Protein AF-A0A0G4P2W4-F1 (afdb_monomer_lite)

pLDDT: mean 83.11, std 16.85, range [36.56, 98.06]

Secondary structure (DSSP, 8-state):
-PPPPHHHHHHHHHSB--SB-TTS-B-EEEEEEEEPTTSSSEEEEEE-TTT--EEEEEEE--TTS-HHHHHHHHHHHHHHHHHS------SS--S-TTSPPB--SEEEES-HHHHHHHHHHHHHHT--GGGS-EEEPPHHHHHHHHHHHHHHHHHHHHHHHHHHHHT----------

Foldseek 3Di:
DDADDPVLLVQQLPFAEDQADPVRWGLEKEWDWAAAPPDAFIWIKIARLGPLDIDTFDGHHLPPDFLLSNLRVVLSRLSCRQRVQPPDPDPADGDPPPDGRHHGQAYEYQDPRNLQSNLVSCVVVPHDNSHSRYYHDDPSSVVSSVVSVVVRSVVVVVVVVVVVVVVDPPDDDPPDD

Radius of gyration: 18.65 Å; chains: 1; bounding box: 60×38×55 Å

Organism: Penicillium camemberti (strain FM 013) (NCBI:txid1429867)

Sequence (177 aa):
MESVTASQLQSFNALQRPEKDASGKRNHYHFAVKALPGVPGEAVFFANPYNNHHECEGRSRISPLSPDEQAKIIVPLLLEAFVNRFDEPGPIPQMGSNMEPFAPFTWSTTDESLAQAVSHRCQAIGMRRELCDVAVTTAEELRSAEACWTKWSKGLVEAMAMAHEAHNPTRPDPLIG

Structure (mmCIF, N/CA/C/O backbone):
data_AF-A0A0G4P2W4-F1
#
_entry.id   AF-A0A0G4P2W4-F1
#
loop_
_atom_site.group_PDB
_atom_site.id
_atom_site.type_symbol
_atom_site.label_atom_id
_atom_site.label_alt_id
_atom_site.label_comp_id
_atom_site.label_asym_id
_atom_site.label_entity_id
_atom_site.label_seq_id
_atom_site.pdbx_PDB_ins_code
_atom_site.Cartn_x
_atom_site.Cartn_y
_atom_site.Cartn_z
_atom_site.occupancy
_atom_site.B_iso_or_equiv
_atom_site.auth_seq_id
_atom_site.auth_comp_id
_atom_site.auth_asym_id
_atom_site.auth_atom_id
_atom_site.pdbx_PDB_model_num
ATOM 1 N N . MET A 1 1 ? 12.869 -13.630 4.871 1.00 46.56 1 MET A N 1
ATOM 2 C CA . MET A 1 1 ? 11.644 -12.814 4.955 1.00 46.56 1 MET A CA 1
ATOM 3 C C . MET A 1 1 ? 11.620 -12.280 6.367 1.00 46.56 1 MET A C 1
ATOM 5 O O . MET A 1 1 ? 11.448 -13.069 7.290 1.00 46.56 1 MET A O 1
ATOM 9 N N . GLU A 1 2 ? 11.991 -11.017 6.540 1.00 54.81 2 GLU A N 1
ATOM 10 C CA . GLU A 1 2 ? 12.132 -10.433 7.871 1.00 54.81 2 GLU A CA 1
ATOM 11 C C . GLU A 1 2 ? 10.749 -10.313 8.512 1.00 54.81 2 GLU A C 1
ATOM 13 O O . GLU A 1 2 ? 9.797 -9.799 7.927 1.00 54.81 2 GLU A O 1
ATOM 18 N N . SER A 1 3 ? 10.601 -10.907 9.691 1.00 68.75 3 SER A N 1
ATOM 19 C CA . SER A 1 3 ? 9.395 -10.774 10.496 1.00 68.75 3 SER A CA 1
ATOM 20 C C . SER A 1 3 ? 9.311 -9.352 11.040 1.00 68.75 3 SER A C 1
ATOM 22 O O . SER A 1 3 ? 10.314 -8.851 11.545 1.00 68.75 3 SER A O 1
ATOM 24 N N . VAL A 1 4 ? 8.115 -8.752 11.024 1.00 79.25 4 VAL A N 1
ATOM 25 C CA . VAL A 1 4 ? 7.848 -7.468 11.694 1.00 79.25 4 VAL A CA 1
ATOM 26 C C . VAL A 1 4 ? 8.385 -7.515 13.122 1.00 79.25 4 VAL A C 1
ATOM 28 O O . VAL A 1 4 ? 7.950 -8.347 13.923 1.00 79.25 4 VAL A O 1
ATOM 31 N N . THR A 1 5 ? 9.327 -6.631 13.445 1.00 86.00 5 THR A N 1
ATOM 32 C CA . THR A 1 5 ? 9.839 -6.530 14.813 1.00 86.00 5 THR A CA 1
ATOM 33 C C . THR A 1 5 ? 8.860 -5.738 15.679 1.00 86.00 5 THR A C 1
ATOM 35 O O . THR A 1 5 ? 8.175 -4.831 15.202 1.00 86.00 5 THR A O 1
ATOM 38 N N . ALA A 1 6 ? 8.812 -6.042 16.980 1.00 86.56 6 ALA A N 1
ATOM 39 C CA . ALA A 1 6 ? 7.985 -5.282 17.921 1.00 86.56 6 ALA A CA 1
ATOM 40 C C . ALA A 1 6 ? 8.356 -3.786 17.934 1.00 86.56 6 ALA A C 1
ATOM 42 O O . ALA A 1 6 ? 7.473 -2.937 18.015 1.00 86.56 6 ALA A O 1
ATOM 43 N N . SER A 1 7 ? 9.650 -3.476 17.783 1.00 87.25 7 SER A N 1
ATOM 44 C CA . SER A 1 7 ? 10.159 -2.104 17.687 1.00 87.25 7 SER A CA 1
ATOM 45 C C . SER A 1 7 ? 9.614 -1.382 16.452 1.00 87.25 7 SER A C 1
ATOM 47 O O . SER A 1 7 ? 9.061 -0.294 16.570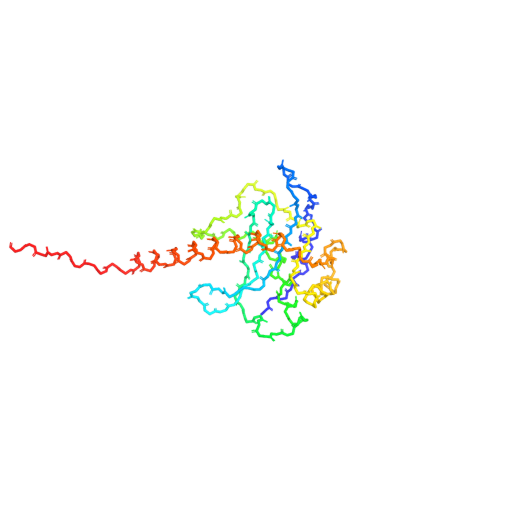 1.00 87.25 7 SER A O 1
ATOM 49 N N . GLN A 1 8 ? 9.679 -2.012 15.274 1.00 88.56 8 GLN A N 1
ATOM 50 C CA . GLN A 1 8 ? 9.188 -1.419 14.027 1.00 88.56 8 GLN A CA 1
ATOM 51 C C . GLN A 1 8 ? 7.682 -1.142 14.085 1.00 88.56 8 GLN A C 1
ATOM 53 O O . GLN A 1 8 ? 7.232 -0.059 13.716 1.00 88.56 8 GLN A O 1
ATOM 58 N N . LEU A 1 9 ? 6.903 -2.092 14.607 1.00 91.75 9 LEU A N 1
ATOM 59 C CA . LEU A 1 9 ? 5.469 -1.904 14.796 1.00 91.75 9 LEU A CA 1
ATOM 60 C C . LEU A 1 9 ? 5.161 -0.778 15.793 1.00 91.75 9 LEU A C 1
ATOM 62 O O . LEU A 1 9 ? 4.249 0.016 15.561 1.00 91.75 9 LEU A O 1
ATOM 66 N N . GLN A 1 10 ? 5.906 -0.699 16.898 1.00 92.38 10 GLN A N 1
ATOM 67 C CA . GLN A 1 10 ? 5.736 0.357 17.892 1.00 92.38 10 GLN A CA 1
ATOM 68 C C . GLN A 1 10 ? 6.037 1.733 17.290 1.00 92.38 10 GLN A C 1
ATOM 70 O O . GLN A 1 10 ? 5.232 2.649 17.461 1.00 92.38 10 GLN A O 1
ATOM 75 N N . SER A 1 11 ? 7.140 1.858 16.549 1.00 90.88 11 SER A N 1
ATOM 76 C CA . SER A 1 11 ? 7.512 3.081 15.834 1.00 90.88 11 SER A CA 1
ATOM 77 C C . SER A 1 11 ? 6.426 3.501 14.852 1.00 90.88 11 SER A C 1
ATOM 79 O O . SER A 1 11 ? 5.977 4.642 14.893 1.00 90.88 11 SER A O 1
ATOM 81 N N . PHE A 1 12 ? 5.933 2.569 14.035 1.00 91.94 12 PHE A N 1
ATOM 82 C CA . PHE A 1 12 ? 4.867 2.843 13.078 1.00 91.94 12 PHE A CA 1
ATOM 83 C C . PHE A 1 12 ? 3.567 3.299 13.750 1.00 91.94 12 PHE A C 1
ATOM 85 O O . PHE A 1 12 ? 2.968 4.296 13.353 1.00 91.94 12 PHE A O 1
ATOM 92 N N . ASN A 1 13 ? 3.136 2.604 14.807 1.00 93.94 13 ASN A N 1
ATOM 93 C CA . ASN A 1 13 ? 1.929 2.962 15.552 1.00 93.94 13 ASN A CA 1
ATOM 94 C C . ASN A 1 13 ? 2.051 4.333 16.251 1.00 93.94 13 ASN A C 1
ATOM 96 O O . ASN A 1 13 ? 1.025 4.975 16.495 1.00 93.94 13 ASN A O 1
ATOM 100 N N . ALA A 1 14 ? 3.275 4.775 16.562 1.00 92.31 14 ALA A N 1
ATOM 101 C CA . ALA A 1 14 ? 3.570 6.075 17.161 1.00 92.31 14 ALA A CA 1
ATOM 102 C C . ALA A 1 14 ? 3.640 7.230 16.144 1.00 92.31 14 ALA A C 1
ATOM 104 O O . ALA A 1 14 ? 3.636 8.391 16.558 1.00 92.31 14 ALA A O 1
ATOM 105 N N . LEU A 1 15 ? 3.680 6.942 14.837 1.00 90.50 15 LEU A N 1
ATOM 106 C CA . LEU A 1 15 ? 3.706 7.975 13.802 1.00 90.50 15 LEU A CA 1
ATOM 107 C C . LEU A 1 15 ? 2.449 8.851 13.849 1.00 90.50 15 LEU A C 1
ATOM 109 O O . LEU A 1 15 ? 1.329 8.381 14.089 1.00 90.50 15 LEU A O 1
ATOM 113 N N . GLN A 1 16 ? 2.629 10.141 13.554 1.00 90.06 16 GLN A N 1
ATOM 114 C CA . GLN A 1 16 ? 1.500 11.037 13.335 1.00 90.06 16 GLN A CA 1
ATOM 115 C C . GLN A 1 16 ? 0.689 10.585 12.118 1.00 90.06 16 GLN A C 1
ATOM 117 O O . GLN A 1 16 ? 1.214 9.996 11.175 1.00 90.06 16 GLN A O 1
ATOM 122 N N . ARG A 1 17 ? -0.613 10.876 12.142 1.00 90.62 17 ARG A N 1
ATOM 123 C CA . ARG A 1 17 ? -1.560 10.505 11.082 1.00 90.62 17 ARG A CA 1
ATOM 124 C C . ARG A 1 17 ? -2.451 11.687 10.726 1.00 90.62 17 ARG A C 1
ATOM 126 O O . ARG A 1 17 ? -3.645 11.663 11.031 1.00 90.62 17 ARG A O 1
ATOM 133 N N . PRO A 1 18 ? -1.890 12.753 10.140 1.00 90.19 18 PRO A N 1
ATOM 134 C CA . PRO A 1 18 ? -2.709 13.869 9.707 1.00 90.19 18 PRO A CA 1
ATOM 135 C C . PRO A 1 18 ? -3.665 13.382 8.611 1.00 90.19 18 PRO A C 1
ATOM 137 O O . PRO A 1 18 ? -3.269 12.616 7.736 1.00 90.19 18 PRO A O 1
ATOM 140 N N . GLU A 1 19 ? -4.929 13.801 8.649 1.00 93.06 19 GLU A N 1
ATOM 141 C CA . GLU A 1 19 ? -5.907 13.440 7.610 1.00 93.06 19 GLU A CA 1
ATOM 142 C C . GLU A 1 19 ? -5.533 14.050 6.248 1.00 93.06 19 GLU A C 1
ATOM 144 O O . GLU A 1 19 ? -5.824 13.489 5.185 1.00 93.06 19 GLU A O 1
ATOM 149 N N . LYS A 1 20 ? -4.862 15.205 6.283 1.00 89.75 20 LYS A N 1
ATOM 150 C CA . LYS A 1 20 ? -4.413 15.958 5.116 1.00 89.75 20 LYS A CA 1
ATOM 151 C C . LYS A 1 20 ? -2.983 16.449 5.298 1.00 89.75 20 LYS A C 1
ATOM 153 O O . LYS A 1 20 ? -2.576 16.739 6.418 1.00 89.75 20 LYS A O 1
ATOM 158 N N . ASP A 1 21 ? -2.247 16.574 4.202 1.00 83.94 21 ASP A N 1
ATOM 159 C CA . ASP A 1 21 ? -0.937 17.222 4.200 1.00 83.94 21 ASP A CA 1
ATOM 160 C C . ASP A 1 21 ? -1.048 18.751 4.362 1.00 83.94 21 ASP A C 1
ATOM 162 O O . ASP A 1 21 ? -2.143 19.323 4.391 1.00 83.94 21 ASP A O 1
ATOM 166 N N . ALA A 1 22 ? 0.098 19.432 4.447 1.00 82.50 22 ALA A N 1
ATOM 167 C CA . ALA A 1 22 ? 0.168 20.889 4.592 1.00 82.50 22 ALA A CA 1
ATOM 168 C C . ALA A 1 22 ? -0.501 21.665 3.437 1.00 82.50 22 ALA A C 1
ATOM 170 O O . ALA A 1 22 ? -0.848 22.833 3.599 1.00 82.50 22 ALA A O 1
ATOM 171 N N . SER A 1 23 ? -0.707 21.023 2.282 1.00 82.31 23 SER A N 1
ATOM 172 C CA . SER A 1 23 ? -1.399 21.589 1.116 1.00 82.31 23 SER A CA 1
ATOM 173 C C . SER A 1 23 ? -2.887 21.211 1.065 1.00 82.31 23 SER A C 1
ATOM 175 O O . SER A 1 23 ? -3.574 21.506 0.085 1.00 82.31 23 SER A O 1
ATOM 177 N N . GLY A 1 24 ? -3.407 20.539 2.097 1.00 87.56 24 GLY A N 1
ATOM 178 C CA . GLY A 1 24 ? -4.798 20.106 2.183 1.00 87.56 24 GLY A CA 1
ATOM 179 C C . GLY A 1 24 ? -5.134 18.865 1.349 1.00 87.56 24 GLY A C 1
ATOM 180 O O . GLY A 1 24 ? -6.319 18.541 1.213 1.00 87.56 24 GLY A O 1
ATOM 181 N N . LYS A 1 25 ? -4.143 18.160 0.783 1.00 88.56 25 LYS A N 1
ATOM 182 C CA . LYS A 1 25 ? -4.368 16.904 0.048 1.00 88.56 25 LYS A CA 1
ATOM 183 C C . LYS A 1 25 ? -4.534 15.754 1.025 1.00 88.56 25 LYS A C 1
ATOM 185 O O . LYS A 1 25 ? -3.920 15.743 2.083 1.00 88.56 25 LYS A O 1
ATOM 190 N N . ARG A 1 26 ? -5.379 14.782 0.685 1.00 93.31 26 ARG A N 1
ATOM 191 C CA . ARG A 1 26 ? -5.693 13.658 1.578 1.00 93.31 26 ARG A CA 1
ATOM 192 C C . ARG A 1 26 ? -4.453 12.795 1.807 1.00 93.31 26 ARG A C 1
ATOM 194 O O . ARG A 1 26 ? -3.741 12.467 0.862 1.00 93.31 26 ARG A O 1
ATOM 201 N N . ASN A 1 27 ? -4.244 12.376 3.049 1.00 92.25 27 ASN A N 1
ATOM 202 C CA . ASN A 1 27 ? -3.232 11.392 3.417 1.00 92.25 27 ASN A CA 1
ATOM 203 C C . ASN A 1 27 ? -3.775 9.970 3.183 1.00 92.25 27 ASN A C 1
ATOM 205 O O . ASN A 1 27 ? -4.101 9.230 4.115 1.00 92.25 27 ASN A O 1
ATOM 209 N N . HIS A 1 28 ? -3.960 9.628 1.912 1.00 94.75 28 HIS A N 1
ATOM 210 C CA . HIS A 1 28 ? -4.484 8.345 1.464 1.00 94.75 28 HIS A CA 1
ATOM 211 C C . HIS A 1 28 ? -3.480 7.685 0.530 1.00 94.75 28 HIS A C 1
ATOM 213 O O . HIS A 1 28 ? -2.987 8.351 -0.378 1.00 94.75 28 HIS A O 1
ATOM 219 N N . TYR A 1 29 ? -3.226 6.392 0.719 1.00 94.75 29 TYR A N 1
ATOM 220 C CA . TYR A 1 29 ? -2.324 5.632 -0.142 1.00 94.75 29 TYR A CA 1
ATOM 221 C C . TYR A 1 29 ? -3.031 4.459 -0.806 1.00 94.75 29 TYR A C 1
ATOM 223 O O . TYR A 1 29 ? -3.641 3.624 -0.149 1.00 94.75 29 TYR A O 1
ATOM 231 N N . HIS A 1 30 ? -2.889 4.364 -2.118 1.00 96.31 30 HIS A N 1
ATOM 232 C CA . HIS A 1 30 ? -3.132 3.139 -2.856 1.00 96.31 30 HIS A CA 1
ATOM 233 C C . HIS A 1 30 ? -1.868 2.273 -2.818 1.00 96.31 30 HIS A C 1
ATOM 235 O O . HIS A 1 30 ? -0.771 2.807 -2.985 1.00 96.31 30 HIS A O 1
ATOM 241 N N . PHE A 1 31 ? -2.006 0.959 -2.642 1.00 95.94 31 PHE A N 1
ATOM 242 C CA . PHE A 1 31 ? -0.904 0.019 -2.818 1.00 95.94 31 PHE A CA 1
ATOM 243 C C . PHE A 1 31 ? -1.225 -1.081 -3.830 1.00 95.94 31 PHE A C 1
ATOM 245 O O . PHE A 1 31 ? -2.349 -1.592 -3.899 1.00 95.94 31 PHE A O 1
ATOM 252 N N . ALA A 1 32 ? -0.202 -1.478 -4.584 1.00 95.50 32 ALA A N 1
ATOM 253 C CA . ALA A 1 32 ? -0.279 -2.550 -5.565 1.00 95.50 32 ALA A CA 1
ATOM 254 C C . ALA A 1 32 ? 1.034 -3.331 -5.656 1.00 95.50 32 ALA A C 1
ATOM 256 O O . ALA A 1 32 ? 2.120 -2.772 -5.528 1.00 95.50 32 ALA A O 1
ATOM 257 N N . VAL A 1 33 ? 0.926 -4.626 -5.949 1.00 94.50 33 VAL A N 1
ATOM 258 C CA . VAL A 1 33 ? 2.070 -5.459 -6.332 1.00 94.50 33 VAL A CA 1
ATOM 259 C C . VAL A 1 33 ? 2.412 -5.168 -7.792 1.00 94.50 33 VAL A C 1
ATOM 261 O O . VAL A 1 33 ? 1.545 -5.233 -8.666 1.00 94.50 33 VAL A O 1
ATOM 264 N N . LYS A 1 34 ? 3.670 -4.824 -8.065 1.00 93.38 34 LYS A N 1
ATOM 265 C CA . LYS A 1 34 ? 4.153 -4.457 -9.398 1.00 93.38 34 LYS A CA 1
ATOM 266 C C . LYS A 1 34 ? 5.434 -5.209 -9.735 1.00 93.38 34 LYS A C 1
ATOM 268 O O . LYS A 1 34 ? 6.332 -5.331 -8.906 1.00 93.38 34 LYS A O 1
ATOM 273 N N . ALA A 1 35 ? 5.536 -5.680 -10.974 1.00 91.88 35 ALA A N 1
ATOM 274 C CA . ALA A 1 35 ? 6.784 -6.225 -11.496 1.00 91.88 35 ALA A CA 1
ATOM 275 C C . ALA A 1 35 ? 7.835 -5.114 -11.607 1.00 91.88 35 ALA A C 1
ATOM 277 O O . ALA A 1 35 ? 7.541 -4.029 -12.116 1.00 91.88 35 ALA A O 1
ATOM 278 N N . LEU A 1 36 ? 9.058 -5.389 -11.158 1.00 86.62 36 LEU A N 1
ATOM 279 C CA . LEU A 1 36 ? 10.139 -4.417 -11.238 1.00 86.62 36 LEU A CA 1
ATOM 280 C C . LEU A 1 36 ? 10.663 -4.303 -12.684 1.00 86.62 36 LEU A C 1
ATOM 282 O O . LEU A 1 36 ? 10.988 -5.318 -13.306 1.00 86.62 36 LEU A O 1
ATOM 286 N N . PRO A 1 37 ? 10.777 -3.087 -13.245 1.00 84.94 37 PRO A N 1
ATOM 287 C CA . PRO A 1 37 ? 11.343 -2.896 -14.575 1.00 84.94 37 PRO A CA 1
ATOM 288 C C . PRO A 1 37 ? 12.800 -3.362 -14.651 1.00 84.94 37 PRO A C 1
ATOM 290 O O . PRO A 1 37 ? 13.621 -3.012 -13.809 1.00 84.94 37 PRO A O 1
ATOM 293 N N . GLY A 1 38 ? 13.138 -4.140 -15.682 1.00 79.88 38 GLY A N 1
ATOM 294 C CA . GLY A 1 38 ? 14.525 -4.510 -15.987 1.00 79.88 38 GLY A CA 1
ATOM 295 C C . GLY A 1 38 ? 15.181 -5.511 -15.027 1.00 79.88 38 GLY A C 1
ATOM 296 O O . GLY A 1 38 ? 16.317 -5.909 -15.276 1.00 79.88 38 GLY A O 1
ATOM 297 N N . VAL A 1 39 ? 14.495 -5.961 -13.969 1.00 80.88 39 VAL A N 1
ATOM 298 C CA . VAL A 1 39 ? 15.024 -6.954 -13.023 1.00 80.88 39 VAL A CA 1
ATOM 299 C C . VAL A 1 39 ? 13.976 -8.001 -12.637 1.00 80.88 39 VAL A C 1
ATOM 301 O O . VAL A 1 39 ? 12.791 -7.692 -12.559 1.00 80.88 39 VAL A O 1
ATOM 304 N N . PRO A 1 40 ? 14.382 -9.247 -12.335 1.00 83.88 40 PRO A N 1
ATOM 305 C CA . PRO A 1 40 ? 13.462 -10.233 -11.786 1.00 83.88 40 PRO A CA 1
ATOM 306 C C . PRO A 1 40 ? 12.947 -9.829 -10.400 1.00 83.88 40 PRO A C 1
ATOM 308 O O . PRO A 1 40 ? 13.735 -9.411 -9.538 1.00 83.88 40 PRO A O 1
ATOM 311 N N . GLY A 1 41 ? 11.651 -10.050 -10.184 1.00 87.81 41 GLY A N 1
ATOM 312 C CA . GLY A 1 41 ? 10.960 -9.847 -8.914 1.00 87.81 41 GLY A CA 1
ATOM 313 C C . GLY A 1 41 ? 9.830 -8.825 -8.999 1.00 87.81 41 GLY A C 1
ATOM 314 O O . GLY A 1 41 ? 9.656 -8.122 -9.995 1.00 87.81 41 GLY A O 1
ATOM 315 N N . GLU A 1 42 ? 9.061 -8.762 -7.924 1.00 91.44 42 GLU A N 1
ATOM 316 C CA . GLU A 1 42 ? 7.980 -7.811 -7.711 1.00 91.44 42 GLU A CA 1
ATOM 317 C C . GLU A 1 42 ? 8.250 -6.995 -6.448 1.00 91.44 42 GLU A C 1
ATOM 319 O O . GLU A 1 42 ? 8.948 -7.443 -5.531 1.00 91.44 42 GLU A O 1
ATOM 324 N N . ALA A 1 43 ? 7.668 -5.806 -6.419 1.00 90.31 43 ALA A N 1
ATOM 325 C CA . ALA A 1 43 ? 7.692 -4.880 -5.303 1.00 90.31 43 ALA A CA 1
ATOM 326 C C . ALA A 1 43 ? 6.269 -4.430 -4.968 1.00 90.31 43 ALA A C 1
ATOM 328 O O . ALA A 1 43 ? 5.347 -4.565 -5.779 1.00 90.31 43 ALA A O 1
ATOM 329 N N . VAL A 1 44 ? 6.094 -3.881 -3.772 1.00 92.38 44 VAL A N 1
ATOM 330 C CA . VAL A 1 44 ? 4.861 -3.202 -3.384 1.00 92.38 44 VAL A CA 1
ATOM 331 C C . VAL A 1 44 ? 5.042 -1.719 -3.658 1.00 92.38 44 VAL A C 1
ATOM 333 O O . VAL A 1 44 ? 5.877 -1.065 -3.043 1.00 92.38 44 VAL A O 1
ATOM 336 N N . PHE A 1 45 ? 4.264 -1.199 -4.597 1.00 92.31 45 PHE A N 1
ATOM 337 C CA . PHE A 1 45 ? 4.229 0.217 -4.917 1.00 92.31 45 PHE A CA 1
ATOM 338 C C . PHE A 1 45 ? 3.114 0.888 -4.124 1.00 92.31 45 PHE A C 1
ATOM 340 O O . PHE A 1 45 ? 1.950 0.509 -4.257 1.00 92.31 45 PHE A O 1
ATOM 347 N N . PHE A 1 46 ? 3.467 1.886 -3.326 1.00 92.25 46 PHE A N 1
ATOM 348 C CA . PHE A 1 46 ? 2.560 2.747 -2.582 1.00 92.25 46 PHE A CA 1
ATOM 349 C C . PHE A 1 46 ? 2.493 4.095 -3.287 1.00 92.25 46 PHE A C 1
ATOM 351 O O . PHE A 1 46 ? 3.523 4.685 -3.574 1.00 92.25 46 PHE A O 1
ATOM 358 N N . ALA A 1 47 ? 1.304 4.628 -3.535 1.00 92.12 47 ALA A N 1
ATOM 359 C CA . ALA A 1 47 ? 1.147 5.949 -4.126 1.00 92.12 47 ALA A CA 1
ATOM 360 C C . ALA A 1 47 ? -0.006 6.697 -3.480 1.00 92.12 47 ALA A C 1
ATOM 362 O O . ALA A 1 47 ? -1.085 6.144 -3.288 1.00 92.12 47 ALA A O 1
ATOM 363 N N . ASN A 1 48 ? 0.202 7.975 -3.200 1.00 91.81 48 ASN A N 1
ATOM 364 C CA . ASN A 1 48 ? -0.844 8.902 -2.832 1.00 91.81 48 ASN A CA 1
ATOM 365 C C . ASN A 1 48 ? -1.436 9.526 -4.110 1.00 91.81 48 ASN A C 1
ATOM 367 O O . ASN A 1 48 ? -0.781 10.352 -4.762 1.00 91.81 48 ASN A O 1
ATOM 371 N N . PRO A 1 49 ? -2.689 9.184 -4.466 1.00 93.44 49 PRO A N 1
ATOM 372 C CA . PRO A 1 49 ? -3.322 9.653 -5.699 1.00 93.44 49 PRO A CA 1
ATOM 373 C C . PRO A 1 49 ? -3.526 11.174 -5.769 1.00 93.44 49 PRO A C 1
ATOM 375 O O . PRO A 1 49 ? -3.823 11.703 -6.838 1.00 93.44 49 PRO A O 1
ATOM 378 N N . TYR A 1 50 ? -3.409 11.880 -4.641 1.00 89.69 50 TYR A N 1
ATOM 379 C CA . TYR A 1 50 ? -3.787 13.285 -4.495 1.00 89.69 50 TYR A CA 1
ATOM 380 C C . TYR A 1 50 ? -2.601 14.256 -4.533 1.00 89.69 50 TYR A C 1
ATOM 382 O O . TYR A 1 50 ? -2.812 15.454 -4.751 1.00 89.69 50 TYR A O 1
ATOM 390 N N . ASN A 1 51 ? -1.375 13.770 -4.314 1.00 83.94 51 ASN A N 1
ATOM 391 C CA . ASN A 1 51 ? -0.166 14.602 -4.300 1.00 83.94 51 ASN A CA 1
ATOM 392 C C . ASN A 1 51 ? 1.048 13.983 -5.025 1.00 83.94 51 ASN A C 1
ATOM 394 O O . ASN A 1 51 ? 2.117 14.589 -5.021 1.00 83.94 51 ASN A O 1
ATOM 398 N N . ASN A 1 52 ? 0.881 12.839 -5.703 1.00 80.62 52 ASN A N 1
ATOM 399 C CA . ASN A 1 52 ? 1.925 12.111 -6.448 1.00 80.62 52 ASN A CA 1
ATOM 400 C C . ASN A 1 52 ? 3.078 11.561 -5.595 1.00 80.62 52 ASN A C 1
ATOM 402 O O . ASN A 1 52 ? 4.073 11.081 -6.151 1.00 80.62 52 ASN A O 1
ATOM 406 N N . HIS A 1 53 ? 2.963 11.630 -4.271 1.00 85.50 53 HIS A N 1
ATOM 407 C CA . HIS A 1 53 ? 3.902 10.972 -3.381 1.00 85.50 53 HIS A CA 1
ATOM 408 C C . HIS A 1 53 ? 3.824 9.459 -3.579 1.00 85.50 53 HIS A C 1
ATOM 410 O O . HIS A 1 53 ? 2.725 8.924 -3.702 1.00 85.50 53 HIS A O 1
ATOM 416 N N . HIS A 1 54 ? 4.957 8.771 -3.628 1.00 87.31 54 HIS A N 1
ATOM 417 C CA . HIS A 1 54 ? 4.988 7.330 -3.831 1.00 87.31 54 HIS A CA 1
ATOM 418 C C . HIS A 1 54 ? 6.238 6.711 -3.228 1.00 87.31 54 HIS A C 1
ATOM 420 O O . HIS A 1 54 ? 7.246 7.388 -3.085 1.00 87.31 54 HIS A O 1
ATOM 426 N N . GLU A 1 55 ? 6.142 5.424 -2.925 1.00 85.25 55 GLU A N 1
ATOM 427 C CA . GLU A 1 55 ? 7.220 4.583 -2.419 1.00 85.25 55 GLU A CA 1
ATOM 428 C C . GLU A 1 55 ? 7.150 3.207 -3.081 1.00 85.25 55 GLU A C 1
ATOM 430 O O . GLU A 1 55 ? 6.084 2.768 -3.520 1.00 85.25 55 GLU A O 1
ATOM 435 N N . CYS A 1 56 ? 8.282 2.518 -3.176 1.00 86.50 56 CYS A N 1
ATOM 436 C CA . CYS A 1 56 ? 8.357 1.195 -3.783 1.00 86.50 56 CYS A CA 1
ATOM 437 C C . CYS A 1 56 ? 9.241 0.289 -2.936 1.00 86.50 56 CYS A C 1
ATOM 439 O O . CYS A 1 56 ? 10.438 0.531 -2.842 1.00 86.50 56 CYS A O 1
ATOM 441 N N . GLU A 1 57 ? 8.664 -0.779 -2.387 1.00 84.94 57 GLU A N 1
ATOM 442 C CA . GLU A 1 57 ? 9.353 -1.622 -1.415 1.00 84.94 57 GLU A CA 1
ATOM 443 C C . GLU A 1 57 ? 9.478 -3.081 -1.820 1.00 84.94 57 GLU A C 1
ATOM 445 O O . GLU A 1 57 ? 8.548 -3.713 -2.335 1.00 84.94 57 GLU A O 1
ATOM 450 N N . GLY A 1 58 ? 10.633 -3.634 -1.465 1.00 83.38 58 GLY A N 1
ATOM 451 C CA . GLY A 1 58 ? 10.942 -5.043 -1.599 1.00 83.38 58 GLY A CA 1
ATOM 452 C C . GLY A 1 58 ? 11.332 -5.481 -3.008 1.00 83.38 58 GLY A C 1
ATOM 453 O O . GLY A 1 58 ? 11.254 -4.767 -4.005 1.00 83.38 58 GLY A O 1
ATOM 454 N N . ARG A 1 59 ? 11.789 -6.729 -3.067 1.00 85.44 59 ARG A N 1
ATOM 455 C CA . ARG A 1 59 ? 12.097 -7.451 -4.299 1.00 85.44 59 ARG A CA 1
ATOM 456 C C . ARG A 1 59 ? 11.880 -8.925 -4.033 1.00 85.44 59 ARG A C 1
ATOM 458 O O . ARG A 1 59 ? 12.752 -9.625 -3.523 1.00 85.44 59 ARG A O 1
ATOM 465 N N . SER A 1 60 ? 10.666 -9.386 -4.272 1.00 82.81 60 SER A N 1
ATOM 466 C CA . SER A 1 60 ? 10.228 -10.728 -3.896 1.00 82.81 60 SER A CA 1
ATOM 467 C C . SER A 1 60 ? 9.294 -11.306 -4.941 1.00 82.81 60 SER A C 1
ATOM 469 O O . SER A 1 60 ? 8.812 -10.607 -5.823 1.00 82.81 60 SER A O 1
ATOM 471 N N . ARG A 1 61 ? 9.052 -12.611 -4.860 1.00 87.75 61 ARG A N 1
ATOM 472 C CA . ARG A 1 61 ? 7.993 -13.249 -5.635 1.00 87.75 61 ARG A CA 1
ATOM 473 C C . ARG A 1 61 ? 6.716 -13.188 -4.808 1.00 87.75 61 ARG A C 1
ATOM 475 O O . ARG A 1 61 ? 6.601 -13.924 -3.832 1.00 87.75 61 ARG A O 1
ATOM 482 N N . ILE A 1 62 ? 5.814 -12.287 -5.171 1.00 89.38 62 ILE A N 1
ATOM 483 C CA . ILE A 1 62 ? 4.561 -12.034 -4.455 1.00 89.38 62 ILE A CA 1
ATOM 484 C C . ILE A 1 62 ? 3.404 -12.692 -5.215 1.00 89.38 62 ILE A C 1
ATOM 486 O O . ILE A 1 62 ? 2.547 -13.329 -4.614 1.00 89.38 62 ILE A O 1
ATOM 490 N N . SER A 1 63 ? 3.432 -12.665 -6.542 1.00 86.56 63 SER A N 1
ATOM 491 C CA . SER A 1 63 ? 2.537 -13.432 -7.401 1.00 86.56 63 SER A CA 1
ATOM 492 C C . SER A 1 63 ? 3.179 -14.779 -7.778 1.00 86.56 63 SER A C 1
ATOM 494 O O . SER A 1 63 ? 4.384 -14.859 -8.055 1.00 86.56 63 SER A O 1
ATOM 496 N N . PRO A 1 64 ? 2.411 -15.884 -7.833 1.00 89.88 64 PRO A N 1
ATOM 497 C CA . PRO A 1 64 ? 0.952 -15.987 -7.735 1.00 89.88 64 PRO A CA 1
ATOM 498 C C . PRO A 1 64 ? 0.472 -16.418 -6.333 1.00 89.88 64 PRO A C 1
ATOM 500 O O . PRO A 1 64 ? -0.392 -17.287 -6.229 1.00 89.88 64 PRO A O 1
ATOM 503 N N . LEU A 1 65 ? 1.076 -15.907 -5.253 1.00 94.19 65 LEU A N 1
ATOM 504 C CA . LEU A 1 65 ? 0.714 -16.337 -3.900 1.00 94.19 65 LEU A CA 1
ATOM 505 C C . LEU A 1 65 ? -0.750 -16.006 -3.582 1.00 94.19 65 LEU A C 1
ATOM 507 O O . LEU A 1 65 ? -1.330 -15.076 -4.149 1.00 94.19 65 LEU A O 1
ATOM 511 N N . SER A 1 66 ? -1.330 -16.748 -2.641 1.00 96.56 66 SER A N 1
ATOM 512 C CA . SER A 1 66 ? -2.670 -16.446 -2.128 1.00 96.56 66 SER A CA 1
ATOM 513 C C . SER A 1 66 ? -2.712 -15.072 -1.435 1.00 96.56 66 SER A C 1
ATOM 515 O O . SER A 1 66 ? -1.685 -14.631 -0.912 1.00 96.56 66 SER A O 1
ATOM 517 N N . PRO A 1 67 ? -3.873 -14.392 -1.361 1.00 96.88 67 PRO A N 1
ATOM 518 C CA . PRO A 1 67 ? -3.994 -13.100 -0.676 1.00 96.88 67 PRO A CA 1
ATOM 519 C C . PRO A 1 67 ? -3.419 -13.088 0.750 1.00 96.88 67 PRO A C 1
ATOM 521 O O . PRO A 1 67 ? -2.716 -12.151 1.124 1.00 96.88 67 PRO A O 1
ATOM 524 N N . ASP A 1 68 ? -3.623 -14.157 1.525 1.00 96.75 68 ASP A N 1
ATOM 525 C CA . ASP A 1 68 ? -3.073 -14.291 2.882 1.00 96.75 68 ASP A CA 1
ATOM 526 C C . ASP A 1 68 ? -1.541 -14.374 2.913 1.00 96.75 68 ASP A C 1
ATOM 528 O O . ASP A 1 68 ? -0.888 -13.863 3.827 1.00 96.75 68 ASP A O 1
ATOM 532 N N . GLU A 1 69 ? -0.941 -15.040 1.929 1.00 96.12 69 GLU A N 1
ATOM 533 C CA . GLU A 1 69 ? 0.512 -15.118 1.782 1.00 96.12 69 GLU A CA 1
ATOM 534 C C . GLU A 1 69 ? 1.096 -13.799 1.284 1.00 96.12 69 GLU A C 1
ATOM 536 O O . GLU A 1 69 ? 2.125 -13.362 1.801 1.00 96.12 69 GLU A O 1
ATOM 541 N N . GLN A 1 70 ? 0.414 -13.124 0.355 1.00 96.12 70 GLN A N 1
ATOM 542 C CA . GLN A 1 70 ? 0.783 -11.777 -0.068 1.00 96.12 70 GLN A CA 1
ATOM 543 C C . GLN A 1 70 ? 0.739 -10.810 1.117 1.00 96.12 70 GLN A C 1
ATOM 545 O O . GLN A 1 70 ? 1.702 -10.085 1.345 1.00 96.12 70 GLN A O 1
ATOM 550 N N . ALA A 1 71 ? -0.310 -10.849 1.944 1.00 96.19 71 ALA A N 1
ATOM 551 C CA . ALA A 1 71 ? -0.439 -9.995 3.122 1.00 96.19 71 ALA A CA 1
ATOM 552 C C . ALA A 1 71 ? 0.710 -10.184 4.131 1.00 96.19 71 ALA A C 1
ATOM 554 O O . ALA A 1 71 ? 1.173 -9.214 4.736 1.00 96.19 71 ALA A O 1
ATOM 555 N N . LYS A 1 72 ? 1.228 -11.413 4.292 1.00 95.06 72 LYS A N 1
ATOM 556 C CA . LYS A 1 72 ? 2.405 -11.684 5.143 1.00 95.06 72 LYS A CA 1
ATOM 557 C C . LYS A 1 72 ? 3.679 -11.000 4.644 1.00 95.06 72 LYS A C 1
ATOM 559 O O . LYS A 1 72 ? 4.559 -10.770 5.468 1.00 95.06 72 LYS A O 1
ATOM 564 N N . ILE A 1 73 ? 3.765 -10.691 3.350 1.00 93.75 73 ILE A N 1
ATOM 565 C CA . ILE A 1 73 ? 4.890 -9.989 2.717 1.00 93.75 73 ILE A CA 1
ATOM 566 C C . ILE A 1 73 ? 4.628 -8.479 2.664 1.00 93.75 73 ILE A C 1
ATOM 568 O O . ILE A 1 73 ? 5.492 -7.695 3.040 1.00 93.75 73 ILE A O 1
ATOM 572 N N . ILE A 1 74 ? 3.427 -8.073 2.247 1.00 94.19 74 ILE A N 1
ATOM 573 C CA . ILE A 1 74 ? 3.044 -6.670 2.055 1.00 94.19 74 ILE A CA 1
ATOM 574 C C . ILE A 1 74 ? 3.088 -5.894 3.369 1.00 94.19 74 ILE A C 1
ATOM 576 O O . ILE A 1 74 ? 3.597 -4.781 3.390 1.00 94.19 74 ILE A O 1
ATOM 580 N N . VAL A 1 75 ? 2.578 -6.457 4.470 1.00 94.81 75 VAL A N 1
ATOM 581 C CA . VAL A 1 75 ? 2.496 -5.723 5.744 1.00 94.81 75 VAL A CA 1
ATOM 582 C C . VAL A 1 75 ? 3.878 -5.344 6.304 1.00 94.81 75 VAL A C 1
ATOM 584 O O . VAL A 1 75 ? 4.041 -4.188 6.683 1.00 94.81 75 VAL A O 1
ATOM 587 N N . PRO A 1 76 ? 4.888 -6.235 6.348 1.00 91.56 76 PRO A N 1
ATOM 588 C CA . PRO A 1 76 ? 6.254 -5.829 6.685 1.00 91.56 76 PRO A CA 1
ATOM 589 C C . PRO A 1 76 ? 6.809 -4.710 5.793 1.00 91.56 76 PRO A C 1
ATOM 591 O O . PRO A 1 76 ? 7.314 -3.728 6.326 1.00 91.56 76 PRO A O 1
ATOM 594 N N . LEU A 1 77 ? 6.657 -4.825 4.468 1.00 90.38 77 LEU A N 1
ATOM 595 C CA . LEU A 1 77 ? 7.145 -3.822 3.508 1.00 90.38 77 LEU A CA 1
ATOM 596 C C . LEU A 1 77 ? 6.440 -2.471 3.683 1.00 90.38 77 LEU A C 1
ATOM 598 O O . LEU A 1 77 ? 7.051 -1.416 3.588 1.00 90.38 77 LEU A O 1
ATOM 602 N N . LEU A 1 78 ? 5.150 -2.501 4.009 1.00 90.69 78 LEU A N 1
ATOM 603 C CA . LEU A 1 78 ? 4.378 -1.318 4.361 1.00 90.69 78 LEU A CA 1
ATOM 604 C C . LEU A 1 78 ? 4.942 -0.641 5.612 1.00 90.69 78 LEU A C 1
ATOM 606 O O . LEU A 1 78 ? 5.118 0.571 5.626 1.00 90.69 78 LEU A O 1
ATOM 610 N N . LEU A 1 79 ? 5.236 -1.396 6.670 1.00 89.81 79 LEU A N 1
ATOM 611 C CA . LEU A 1 79 ? 5.832 -0.815 7.875 1.00 89.81 79 LEU A CA 1
ATOM 612 C C . LEU A 1 79 ? 7.211 -0.222 7.581 1.00 89.81 79 LEU A C 1
ATOM 614 O O . LEU A 1 79 ? 7.554 0.832 8.107 1.00 89.81 79 LEU A O 1
ATOM 618 N N . GLU A 1 80 ? 7.993 -0.896 6.746 1.00 85.38 80 GLU A N 1
ATOM 619 C CA . GLU A 1 80 ? 9.317 -0.455 6.322 1.00 85.38 80 GLU A CA 1
ATOM 620 C C . GLU A 1 80 ? 9.268 0.881 5.571 1.00 85.38 80 GLU A C 1
ATOM 622 O O . GLU A 1 80 ? 9.930 1.820 6.016 1.00 85.38 80 GLU A O 1
ATOM 627 N N . ALA A 1 81 ? 8.392 1.016 4.566 1.00 83.94 81 ALA A N 1
ATOM 628 C CA . ALA A 1 81 ? 8.225 2.242 3.773 1.00 83.94 81 ALA A CA 1
ATOM 629 C C . ALA A 1 81 ? 8.043 3.508 4.633 1.00 83.94 81 ALA A C 1
ATOM 631 O O . ALA A 1 81 ? 8.563 4.578 4.324 1.00 83.94 81 ALA A O 1
ATOM 632 N N . PHE A 1 82 ? 7.282 3.400 5.727 1.00 84.31 82 PHE A N 1
ATOM 633 C CA . PHE A 1 82 ? 6.896 4.558 6.539 1.00 84.31 82 PHE A CA 1
ATOM 634 C C . PHE A 1 82 ? 7.745 4.751 7.801 1.00 84.31 82 PHE A C 1
ATOM 636 O O . PHE A 1 82 ? 7.799 5.866 8.321 1.00 84.31 82 PHE A O 1
ATOM 643 N N . VAL A 1 83 ? 8.401 3.700 8.307 1.00 83.75 83 VAL A N 1
ATOM 644 C CA . VAL A 1 83 ? 9.277 3.795 9.489 1.00 83.75 83 VAL A CA 1
ATOM 645 C C . VAL A 1 83 ? 10.715 4.091 9.099 1.00 83.75 83 VAL A C 1
ATOM 647 O O . VAL A 1 83 ? 11.339 4.949 9.719 1.00 83.75 83 VAL A O 1
ATOM 650 N N . ASN A 1 84 ? 11.249 3.371 8.113 1.00 71.81 84 ASN A N 1
ATOM 651 C CA . ASN A 1 84 ? 12.693 3.290 7.930 1.00 71.81 84 ASN A CA 1
ATOM 652 C C . ASN A 1 84 ? 13.275 4.371 7.034 1.00 71.81 84 ASN A C 1
ATOM 654 O O . ASN A 1 84 ? 14.487 4.500 7.091 1.00 71.81 84 ASN A O 1
ATOM 658 N N . ARG A 1 85 ? 12.457 5.121 6.271 1.00 61.81 85 ARG A N 1
ATOM 659 C CA . ARG A 1 85 ? 12.883 6.193 5.346 1.00 61.81 85 ARG A CA 1
ATOM 660 C C . ARG A 1 85 ? 14.248 5.914 4.732 1.00 61.81 85 ARG A C 1
ATOM 662 O O . ARG A 1 85 ? 15.257 6.293 5.313 1.00 61.81 85 ARG A O 1
ATOM 669 N N . PHE A 1 86 ? 14.292 5.263 3.578 1.00 50.00 86 PHE A N 1
ATOM 670 C CA . PHE A 1 86 ? 15.570 4.913 2.967 1.00 50.00 86 PHE A CA 1
ATOM 671 C C . PHE A 1 86 ? 16.443 6.155 2.709 1.00 50.00 86 PHE A C 1
ATOM 673 O O . PHE A 1 86 ? 16.332 6.814 1.679 1.00 50.00 86 PHE A O 1
ATOM 680 N N . ASP A 1 87 ? 17.374 6.413 3.631 1.00 40.56 87 ASP A N 1
ATOM 681 C CA . ASP A 1 87 ? 18.559 7.260 3.476 1.00 40.56 87 ASP A CA 1
ATOM 682 C C . ASP A 1 87 ? 19.593 6.556 2.567 1.00 40.56 87 ASP A C 1
ATOM 684 O O . ASP A 1 87 ? 20.803 6.620 2.796 1.00 40.56 87 ASP A O 1
ATOM 688 N N . GLU A 1 88 ? 19.149 5.840 1.526 1.00 38.84 88 GLU A N 1
ATOM 689 C CA . GLU A 1 88 ? 20.071 5.330 0.517 1.00 38.84 88 GLU A CA 1
ATOM 690 C C . GLU A 1 88 ? 20.309 6.396 -0.560 1.00 38.84 88 GLU A C 1
ATOM 692 O O . GLU A 1 88 ? 19.355 6.953 -1.118 1.00 38.84 88 GLU A O 1
ATOM 697 N N . PRO A 1 89 ? 21.578 6.683 -0.904 1.00 36.56 89 PRO A N 1
ATOM 698 C CA . PRO A 1 89 ? 21.934 7.591 -1.985 1.00 36.56 89 PRO A CA 1
ATOM 699 C C . PRO A 1 89 ? 21.630 6.922 -3.335 1.00 36.56 89 PRO A C 1
ATOM 701 O O . PRO A 1 89 ? 22.516 6.419 -4.021 1.00 36.56 89 PRO A O 1
ATOM 704 N N . GLY A 1 90 ? 20.351 6.880 -3.705 1.00 41.28 90 GLY A N 1
ATOM 705 C CA . GLY A 1 90 ? 19.862 6.408 -4.995 1.00 41.28 90 GLY A CA 1
ATOM 706 C C . GLY A 1 90 ? 19.544 7.568 -5.953 1.00 41.28 90 GLY A C 1
ATOM 707 O O . GLY A 1 90 ? 19.148 8.643 -5.509 1.00 41.28 90 GLY A O 1
ATOM 708 N N . PRO A 1 91 ? 19.657 7.375 -7.280 1.00 37.41 91 PRO A N 1
ATOM 709 C CA . PRO A 1 91 ? 19.374 8.400 -8.296 1.00 37.41 91 PRO A CA 1
ATOM 710 C C . PRO A 1 91 ? 17.871 8.694 -8.507 1.00 37.41 91 PRO A C 1
ATOM 712 O O . PRO A 1 91 ? 17.500 9.352 -9.479 1.00 37.41 91 PRO A O 1
ATOM 715 N N . ILE A 1 92 ? 16.993 8.189 -7.638 1.00 42.47 92 ILE A N 1
ATOM 716 C CA . ILE A 1 92 ? 15.531 8.253 -7.773 1.00 42.47 92 ILE A CA 1
ATOM 717 C C . ILE A 1 92 ? 15.001 9.300 -6.778 1.00 42.47 92 ILE A C 1
ATOM 719 O O . ILE A 1 92 ? 15.506 9.343 -5.657 1.00 42.47 92 ILE A O 1
ATOM 723 N N . PRO A 1 93 ? 14.029 10.163 -7.149 1.00 36.66 93 PRO A N 1
ATOM 724 C CA . PRO A 1 93 ? 13.561 11.238 -6.277 1.00 36.66 93 PRO A CA 1
ATOM 725 C C . PRO A 1 93 ? 13.041 10.682 -4.948 1.00 36.66 93 PRO A C 1
ATOM 727 O O . PRO 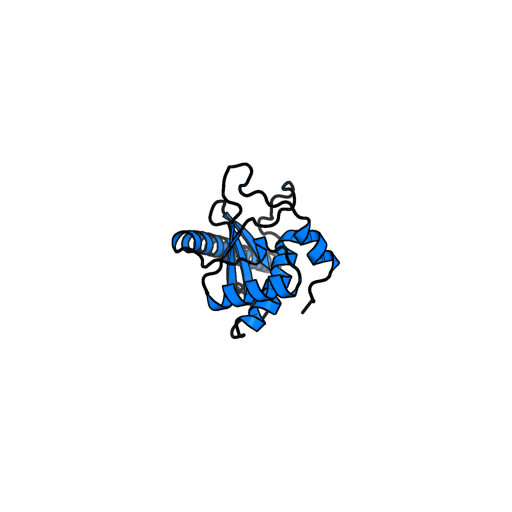A 1 93 ? 12.029 9.989 -4.920 1.00 36.66 93 PRO A O 1
ATOM 730 N N . GLN A 1 94 ? 13.758 10.993 -3.872 1.00 46.41 94 GLN A N 1
ATOM 731 C CA . GLN A 1 94 ? 13.436 10.577 -2.513 1.00 46.41 94 GLN A CA 1
ATOM 732 C C . GLN A 1 94 ? 12.218 11.339 -1.975 1.00 46.41 94 GLN A C 1
ATOM 734 O O . GLN A 1 94 ? 11.959 12.485 -2.372 1.00 46.41 94 GLN A O 1
ATOM 739 N N . MET A 1 95 ? 11.529 10.734 -0.999 1.00 42.75 95 MET A N 1
ATOM 740 C CA . MET A 1 95 ? 10.781 11.465 0.024 1.00 42.75 95 MET A CA 1
ATOM 741 C C . MET A 1 95 ? 11.616 12.681 0.436 1.00 42.75 95 MET A C 1
ATOM 743 O O . MET A 1 95 ? 12.757 12.527 0.865 1.00 42.75 95 MET A O 1
ATOM 747 N N . GLY A 1 96 ? 11.098 13.898 0.244 1.00 40.75 96 GLY A N 1
ATOM 748 C CA . GLY A 1 96 ? 11.866 15.105 0.543 1.00 40.75 96 GLY A CA 1
ATOM 749 C C . GLY A 1 96 ? 12.434 15.019 1.960 1.00 40.75 96 GLY A C 1
ATOM 750 O O . GLY A 1 96 ? 11.665 14.858 2.910 1.00 40.75 96 GLY A O 1
ATOM 751 N N . SER A 1 97 ? 13.758 15.148 2.090 1.00 43.62 97 SER A N 1
ATOM 752 C CA . SER A 1 97 ? 14.564 14.987 3.317 1.00 43.62 97 SER A CA 1
ATOM 753 C C . SER A 1 97 ? 14.106 15.817 4.531 1.00 43.62 97 SER A C 1
ATOM 755 O O . SER A 1 97 ? 14.688 15.722 5.605 1.00 43.62 97 SER A O 1
ATOM 757 N N . ASN A 1 98 ? 13.068 16.641 4.372 1.00 44.62 98 ASN A N 1
ATOM 758 C CA . ASN A 1 98 ? 12.565 17.608 5.341 1.00 44.62 98 ASN A CA 1
ATOM 759 C C . ASN A 1 98 ? 11.123 17.341 5.814 1.00 44.62 98 ASN A C 1
ATOM 761 O O . ASN A 1 98 ? 10.578 18.165 6.544 1.00 44.62 98 ASN A O 1
ATOM 765 N N . MET A 1 99 ? 10.457 16.261 5.394 1.00 54.22 99 MET A N 1
ATOM 766 C CA . MET A 1 99 ? 9.122 15.949 5.934 1.00 54.22 99 MET A CA 1
ATOM 767 C C . MET A 1 99 ? 9.256 15.270 7.300 1.00 54.22 99 MET A C 1
ATOM 769 O O . MET A 1 99 ? 10.214 14.542 7.501 1.00 54.22 99 MET A O 1
ATOM 773 N N . GLU A 1 100 ? 8.326 15.425 8.240 1.00 65.12 100 GLU A N 1
ATOM 774 C CA . GLU A 1 100 ? 8.276 14.555 9.433 1.00 65.12 100 GLU A CA 1
ATOM 775 C C . GLU A 1 100 ? 7.679 13.185 9.062 1.00 65.12 100 GLU A C 1
ATOM 777 O O . GLU A 1 100 ? 6.820 13.130 8.176 1.00 65.12 100 GLU A O 1
ATOM 782 N N . PRO A 1 101 ? 8.137 12.060 9.647 1.00 73.31 101 PRO A N 1
ATOM 783 C CA . PRO A 1 101 ? 7.543 10.756 9.371 1.00 73.31 101 PRO A CA 1
ATOM 784 C C . PRO A 1 101 ? 6.068 10.743 9.778 1.00 73.31 101 PRO A C 1
ATOM 786 O O . PRO A 1 101 ? 5.719 11.071 10.913 1.00 73.31 101 PRO A O 1
ATOM 789 N N . PHE A 1 102 ? 5.194 10.343 8.860 1.00 82.38 102 PHE A N 1
ATOM 790 C CA . PHE A 1 102 ? 3.775 10.165 9.134 1.00 82.38 102 PHE A CA 1
ATOM 791 C C . PHE A 1 102 ? 3.307 8.827 8.581 1.00 82.38 102 PHE A C 1
ATOM 793 O O . PHE A 1 102 ? 3.738 8.397 7.514 1.00 82.38 102 PHE A O 1
ATOM 800 N N . ALA A 1 103 ? 2.392 8.183 9.296 1.00 88.56 103 ALA A N 1
ATOM 801 C CA . ALA A 1 103 ? 1.661 7.053 8.760 1.00 88.56 103 ALA A CA 1
ATOM 802 C C . ALA A 1 103 ? 0.471 7.570 7.932 1.00 88.56 103 ALA A C 1
ATOM 804 O O . ALA A 1 103 ? -0.081 8.646 8.212 1.00 88.56 103 ALA A O 1
ATOM 805 N N . PRO A 1 104 ? 0.026 6.810 6.927 1.00 91.06 104 PRO A N 1
ATOM 806 C CA . PRO A 1 104 ? -1.194 7.111 6.207 1.00 91.06 104 PRO A CA 1
ATOM 807 C C . PRO A 1 104 ? -2.404 7.253 7.121 1.00 91.06 104 PRO A C 1
ATOM 809 O O . PRO A 1 104 ? -2.526 6.614 8.172 1.00 91.06 104 PRO A O 1
ATOM 812 N N . PHE A 1 105 ? -3.344 8.093 6.704 1.00 94.00 105 PHE A N 1
ATOM 813 C CA . PHE A 1 105 ? -4.634 8.152 7.367 1.00 94.00 105 PHE A CA 1
ATOM 814 C C . PHE A 1 105 ? -5.492 6.960 6.940 1.00 94.00 105 PHE A C 1
ATOM 816 O O . PHE A 1 105 ? -6.084 6.307 7.795 1.00 94.00 105 PHE A O 1
ATOM 823 N N . THR A 1 106 ? -5.494 6.639 5.641 1.00 95.25 106 THR A N 1
ATOM 824 C CA . THR A 1 106 ? -6.220 5.504 5.042 1.00 95.25 106 THR A CA 1
ATOM 825 C C . THR A 1 106 ? -5.424 4.870 3.903 1.00 95.25 106 THR A C 1
ATOM 827 O O . THR A 1 106 ? -4.530 5.506 3.338 1.00 95.25 106 THR A O 1
ATOM 830 N N . TRP A 1 107 ? -5.787 3.638 3.540 1.00 94.69 107 TRP A N 1
ATOM 831 C CA . TRP A 1 107 ? -5.120 2.860 2.497 1.00 94.69 107 TRP A CA 1
ATOM 832 C C . TRP A 1 107 ? -6.142 2.136 1.635 1.00 94.69 107 TRP A C 1
ATOM 834 O O . TRP A 1 107 ? -7.237 1.820 2.107 1.00 94.69 107 TRP A O 1
ATOM 844 N N . SER A 1 108 ? -5.785 1.841 0.391 1.00 97.50 108 SER A N 1
ATOM 845 C CA . SER A 1 108 ? -6.612 1.024 -0.486 1.00 97.50 108 SER A CA 1
ATOM 846 C C . SER A 1 108 ? -5.798 0.145 -1.430 1.00 97.50 108 SER A C 1
ATOM 848 O O . SER A 1 108 ? -4.642 0.434 -1.729 1.00 97.50 108 SER A O 1
ATOM 850 N N . THR A 1 109 ? -6.419 -0.919 -1.928 1.00 97.75 109 THR A N 1
ATOM 851 C CA . THR A 1 109 ? -5.913 -1.713 -3.054 1.00 97.75 109 THR A CA 1
ATOM 852 C C . THR A 1 109 ? -7.063 -2.067 -3.998 1.00 97.75 109 THR A C 1
ATOM 854 O O . THR A 1 109 ? -8.229 -1.857 -3.671 1.00 97.75 109 THR A O 1
ATOM 857 N N . THR A 1 110 ? -6.772 -2.551 -5.202 1.00 96.12 110 THR A N 1
ATOM 858 C CA . THR A 1 110 ? -7.810 -2.894 -6.193 1.00 96.12 110 THR A CA 1
ATOM 859 C C . THR A 1 110 ? -8.448 -4.256 -5.956 1.00 96.12 110 THR A C 1
ATOM 861 O O . THR A 1 110 ? -9.571 -4.481 -6.402 1.00 96.12 110 THR A O 1
ATOM 864 N N . ASP A 1 111 ? -7.746 -5.161 -5.278 1.00 95.19 111 ASP A N 1
ATOM 865 C CA . ASP A 1 111 ? -8.208 -6.519 -5.006 1.00 95.19 111 ASP A CA 1
ATOM 866 C C . ASP A 1 111 ? -8.898 -6.581 -3.636 1.00 95.19 111 ASP A C 1
ATOM 868 O O . ASP A 1 111 ? -8.278 -6.374 -2.594 1.00 95.19 111 ASP A O 1
ATOM 872 N N . GLU A 1 112 ? -10.198 -6.874 -3.636 1.00 97.00 112 GLU A N 1
ATOM 873 C CA . GLU A 1 112 ? -11.003 -6.969 -2.415 1.00 97.00 112 GLU A CA 1
ATOM 874 C C . GLU A 1 112 ? -10.524 -8.086 -1.474 1.00 97.00 112 GLU A C 1
ATOM 876 O O . GLU A 1 112 ? -10.494 -7.901 -0.256 1.00 97.00 112 GLU A O 1
ATOM 881 N N . SER A 1 113 ? -10.098 -9.227 -2.020 1.00 97.12 113 SER A N 1
ATOM 882 C CA . SER A 1 113 ? -9.585 -10.341 -1.215 1.00 97.12 113 SER A CA 1
ATOM 883 C C . SER A 1 113 ? -8.241 -9.981 -0.588 1.00 97.12 113 SER A C 1
ATOM 885 O O . SER A 1 113 ? -7.989 -10.297 0.575 1.00 97.12 113 SER A O 1
ATOM 887 N N . LEU A 1 114 ? -7.388 -9.270 -1.328 1.00 96.75 114 LEU A N 1
ATOM 888 C CA . LEU A 1 114 ? -6.130 -8.750 -0.804 1.00 96.75 114 LEU A CA 1
ATOM 889 C C . LEU A 1 114 ? -6.360 -7.686 0.270 1.00 96.75 114 LEU A C 1
ATOM 891 O O . LEU A 1 114 ? -5.685 -7.716 1.297 1.00 96.75 114 LEU A O 1
ATOM 895 N N . ALA A 1 115 ? -7.325 -6.784 0.072 1.00 97.81 115 ALA A N 1
ATOM 896 C CA . ALA A 1 115 ? -7.702 -5.790 1.072 1.00 97.81 115 ALA A CA 1
ATOM 897 C C . ALA A 1 115 ? -8.097 -6.472 2.390 1.00 97.81 115 ALA A C 1
ATOM 899 O O . ALA A 1 115 ? -7.540 -6.153 3.440 1.00 97.81 115 ALA A O 1
ATOM 900 N N . GLN A 1 116 ? -8.970 -7.483 2.326 1.00 98.06 116 GLN A N 1
ATOM 901 C CA . GLN A 1 116 ? -9.388 -8.265 3.493 1.00 98.06 116 GLN A CA 1
ATOM 902 C C . GLN A 1 116 ? -8.215 -8.997 4.164 1.00 98.06 116 GLN A C 1
ATOM 904 O O . GLN A 1 116 ? -8.082 -8.957 5.391 1.00 98.06 116 GLN A O 1
ATOM 909 N N . ALA A 1 117 ? -7.337 -9.628 3.381 1.00 97.88 117 ALA A N 1
ATOM 910 C CA . ALA A 1 117 ? -6.179 -10.349 3.903 1.00 97.88 117 ALA A CA 1
ATOM 911 C C . ALA A 1 117 ? -5.177 -9.414 4.603 1.00 97.88 117 ALA A C 1
ATOM 913 O O . ALA A 1 117 ? -4.702 -9.712 5.703 1.00 97.88 117 ALA A O 1
ATOM 914 N N . VAL A 1 118 ? -4.886 -8.253 4.004 1.00 97.44 118 VAL A N 1
ATOM 915 C CA . VAL A 1 118 ? -4.028 -7.223 4.606 1.00 97.44 118 VAL A CA 1
ATOM 916 C C . VAL A 1 118 ? -4.678 -6.670 5.872 1.00 97.44 118 VAL A C 1
ATOM 918 O O . VAL A 1 118 ? -4.015 -6.622 6.905 1.00 97.44 118 VAL A O 1
ATOM 921 N N . SER A 1 119 ? -5.976 -6.358 5.845 1.00 97.69 119 SER A N 1
ATOM 922 C CA . SER A 1 119 ? -6.742 -5.939 7.024 1.00 97.69 119 SER A CA 1
ATOM 923 C C . SER A 1 119 ? -6.617 -6.923 8.186 1.00 97.69 119 SER A C 1
ATOM 925 O O . SER A 1 119 ? -6.230 -6.538 9.293 1.00 97.69 119 SER A O 1
ATOM 927 N N . HIS A 1 120 ? -6.884 -8.207 7.938 1.00 97.69 120 HIS A N 1
ATOM 928 C CA . HIS A 1 120 ? -6.773 -9.253 8.952 1.00 97.69 120 HIS A CA 1
ATOM 929 C C . HIS A 1 120 ? -5.336 -9.386 9.471 1.00 97.69 120 HIS A C 1
ATOM 931 O O . HIS A 1 120 ? -5.108 -9.499 10.677 1.00 97.69 120 HIS A O 1
ATOM 937 N N . ARG A 1 121 ? -4.339 -9.305 8.581 1.00 96.88 121 ARG A N 1
ATOM 938 C CA . ARG A 1 121 ? -2.929 -9.363 8.969 1.00 96.88 121 ARG A CA 1
ATOM 939 C C . ARG A 1 121 ? -2.524 -8.180 9.846 1.00 96.88 121 ARG A C 1
ATOM 941 O O . ARG A 1 121 ? -1.858 -8.410 10.854 1.00 96.88 121 ARG A O 1
ATOM 948 N N . CYS A 1 122 ? -2.928 -6.957 9.505 1.00 96.44 122 CYS A N 1
ATOM 949 C CA . CYS A 1 122 ? -2.676 -5.759 10.307 1.00 96.44 122 CYS A CA 1
ATOM 950 C C . CYS A 1 122 ? -3.244 -5.911 11.726 1.00 96.44 122 CYS A C 1
ATOM 952 O O . CYS A 1 122 ? -2.543 -5.642 12.704 1.00 96.44 122 CYS A O 1
ATOM 954 N N . GLN A 1 123 ? -4.471 -6.429 11.852 1.00 96.56 123 GLN A N 1
ATOM 955 C CA . GLN A 1 123 ? -5.088 -6.715 13.152 1.00 96.56 123 GLN A CA 1
ATOM 956 C C . GLN A 1 123 ? -4.296 -7.769 13.929 1.00 96.56 123 GLN A C 1
ATOM 958 O O . GLN A 1 123 ? -3.969 -7.559 15.096 1.00 96.56 123 GLN A O 1
ATOM 963 N N . ALA A 1 124 ? -3.944 -8.877 13.273 1.00 95.94 124 ALA A N 1
ATOM 964 C CA . ALA A 1 124 ? -3.246 -9.996 13.897 1.00 95.94 124 ALA A CA 1
ATOM 965 C C . ALA A 1 124 ? -1.873 -9.609 1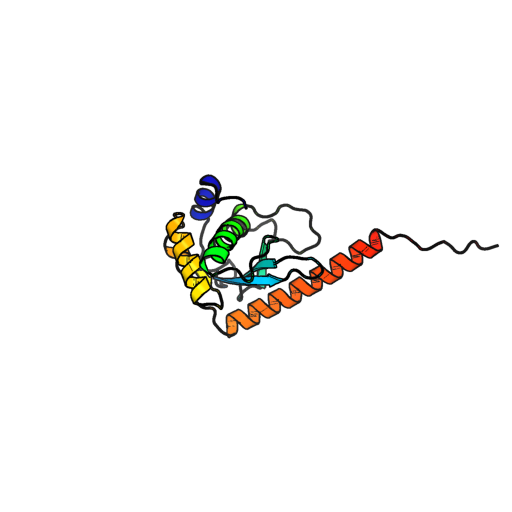4.464 1.00 95.94 124 ALA A C 1
ATOM 967 O O . ALA A 1 124 ? -1.444 -10.183 15.462 1.00 95.94 124 ALA A O 1
ATOM 968 N N . ILE A 1 125 ? -1.182 -8.646 13.845 1.00 94.75 125 ILE A N 1
ATOM 969 C CA . ILE A 1 125 ? 0.116 -8.177 14.340 1.00 94.75 125 ILE A CA 1
ATOM 970 C C . ILE A 1 125 ? 0.005 -7.052 15.375 1.00 94.75 125 ILE A C 1
ATOM 972 O O . ILE A 1 125 ? 1.023 -6.688 15.944 1.00 94.75 125 ILE A O 1
ATOM 976 N N . GLY A 1 126 ? -1.188 -6.510 15.647 1.00 95.25 126 GLY A N 1
ATOM 977 C CA . GLY A 1 126 ? -1.376 -5.418 16.611 1.00 95.25 126 GLY A CA 1
ATOM 978 C C . GLY A 1 126 ? -1.152 -4.018 16.029 1.00 95.25 126 GLY A C 1
ATOM 979 O O . GLY A 1 126 ? -0.758 -3.094 16.746 1.00 95.25 126 GLY A O 1
ATOM 980 N N . MET A 1 127 ? -1.385 -3.840 14.727 1.00 94.69 127 MET A N 1
ATOM 981 C CA . MET A 1 127 ? -1.437 -2.510 14.126 1.00 94.69 127 MET A CA 1
ATOM 982 C C . MET A 1 127 ? -2.634 -1.727 14.678 1.00 94.69 127 MET A C 1
ATOM 984 O O . MET A 1 127 ? -3.660 -2.302 15.055 1.00 94.69 127 MET A O 1
ATOM 988 N N . ARG A 1 128 ? -2.509 -0.399 14.745 1.00 93.06 128 ARG A N 1
ATOM 989 C CA . ARG A 1 128 ? -3.611 0.474 15.160 1.00 93.06 128 ARG A CA 1
ATOM 990 C C . ARG A 1 128 ? -4.887 0.188 14.367 1.00 93.06 128 ARG A C 1
ATOM 992 O O . ARG A 1 128 ? -4.858 0.127 13.142 1.00 93.06 128 ARG A O 1
ATOM 999 N N . ARG A 1 129 ? -6.015 0.091 15.078 1.00 92.12 129 ARG A N 1
ATOM 1000 C CA . ARG A 1 129 ? -7.310 -0.324 14.516 1.00 92.12 129 ARG A CA 1
ATOM 1001 C C . ARG A 1 129 ? -7.704 0.467 13.270 1.00 92.12 129 ARG A C 1
ATOM 1003 O O . ARG A 1 129 ? -8.170 -0.130 12.315 1.00 92.12 129 ARG A O 1
ATOM 1010 N N . GLU A 1 130 ? -7.480 1.778 13.256 1.00 92.38 130 GLU A N 1
ATOM 1011 C CA . GLU A 1 130 ? -7.892 2.634 12.138 1.00 92.38 130 GLU A CA 1
ATOM 1012 C C . GLU A 1 130 ? -6.950 2.537 10.920 1.00 92.38 130 GLU A C 1
ATOM 1014 O O . GLU A 1 130 ? -7.187 3.205 9.921 1.00 92.38 130 GLU A O 1
ATOM 1019 N N . LEU A 1 131 ? -5.849 1.778 11.006 1.00 90.12 131 LEU A N 1
ATOM 1020 C CA . LEU A 1 131 ? -4.976 1.409 9.876 1.00 90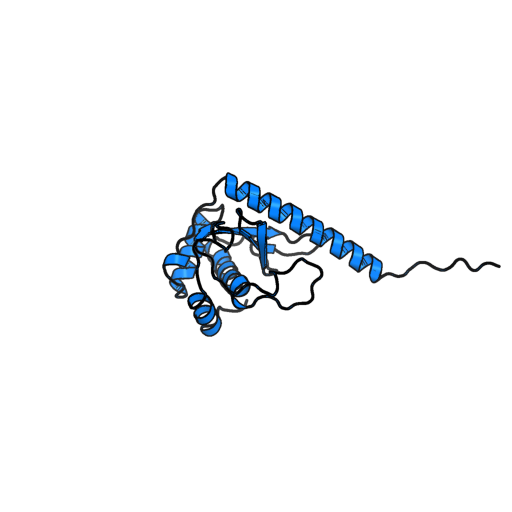.12 131 LEU A CA 1
ATOM 1021 C C . LEU A 1 131 ? -5.271 -0.003 9.363 1.00 90.12 131 LEU A C 1
ATOM 1023 O O . LEU A 1 131 ? -4.804 -0.382 8.294 1.00 90.12 131 LEU A O 1
ATOM 1027 N N . CYS A 1 132 ? -6.037 -0.782 10.125 1.00 95.06 132 CYS A N 1
ATOM 1028 C CA . CYS A 1 132 ? -6.446 -2.119 9.732 1.00 95.06 132 CYS A CA 1
ATOM 1029 C C . CYS A 1 132 ? -7.599 -2.109 8.726 1.00 95.06 132 CYS A C 1
ATOM 1031 O O . CYS A 1 132 ? -7.899 -3.157 8.168 1.00 95.06 132 CYS A O 1
ATOM 1033 N N . ASP A 1 133 ? -8.248 -0.970 8.495 1.00 94.62 133 ASP A N 1
ATOM 1034 C CA . ASP A 1 133 ? -9.337 -0.842 7.530 1.00 94.62 133 ASP A CA 1
ATOM 1035 C C . ASP A 1 133 ? -8.758 -0.503 6.146 1.00 94.62 133 ASP A C 1
ATOM 1037 O O . ASP A 1 133 ? -8.420 0.648 5.857 1.00 94.62 133 ASP A O 1
ATOM 1041 N N . VAL A 1 134 ? -8.612 -1.525 5.295 1.00 97.00 134 VAL A N 1
ATOM 1042 C CA . VAL A 1 134 ? -8.110 -1.387 3.922 1.00 97.00 134 VAL A CA 1
ATOM 1043 C C . VAL A 1 134 ? -9.296 -1.328 2.969 1.00 97.00 134 VAL A C 1
ATOM 1045 O O . VAL A 1 134 ? -10.109 -2.249 2.911 1.00 97.00 134 VAL A O 1
ATOM 1048 N N . ALA A 1 135 ? -9.408 -0.232 2.222 1.00 96.69 135 ALA A N 1
ATOM 1049 C CA . ALA A 1 135 ? -10.503 -0.024 1.281 1.00 96.69 135 ALA A CA 1
ATOM 1050 C C . ALA A 1 135 ? -10.210 -0.620 -0.106 1.00 96.69 135 ALA A C 1
ATOM 1052 O O . ALA A 1 135 ? -9.061 -0.891 -0.462 1.00 96.69 135 ALA A O 1
ATOM 1053 N N . VAL A 1 136 ? -11.257 -0.736 -0.926 1.00 96.88 136 VAL A N 1
ATOM 1054 C CA . VAL A 1 136 ? -11.109 -0.957 -2.369 1.00 96.88 136 VAL A CA 1
ATOM 1055 C C . VAL A 1 136 ? -10.928 0.389 -3.069 1.00 96.88 136 VAL A C 1
ATOM 1057 O O . VAL A 1 136 ? -11.703 1.321 -2.851 1.00 96.88 136 VAL A O 1
ATOM 1060 N N . THR A 1 137 ? -9.886 0.502 -3.890 1.00 95.31 137 THR A N 1
ATOM 1061 C CA . THR A 1 137 ? -9.510 1.745 -4.576 1.00 95.31 137 THR A CA 1
ATOM 1062 C C . THR A 1 137 ? -10.556 2.162 -5.606 1.00 95.31 137 THR A C 1
ATOM 1064 O O . THR A 1 137 ? -11.052 1.343 -6.382 1.00 95.31 137 THR A O 1
ATOM 1067 N N . THR A 1 138 ? -10.862 3.459 -5.669 1.00 96.00 138 THR A N 1
ATOM 1068 C CA . THR A 1 138 ? -11.751 3.991 -6.709 1.00 96.00 138 THR A CA 1
ATOM 1069 C C . THR A 1 138 ? -11.068 4.024 -8.080 1.00 96.00 138 THR A C 1
ATOM 1071 O O . THR A 1 138 ? -9.847 4.119 -8.197 1.00 96.00 138 THR A O 1
ATOM 1074 N N . ALA A 1 139 ? -11.852 4.021 -9.162 1.00 95.75 139 ALA A N 1
ATOM 1075 C CA . ALA A 1 139 ? -11.297 4.095 -10.517 1.00 95.75 139 ALA A CA 1
ATOM 1076 C C . ALA A 1 139 ? -10.483 5.380 -10.773 1.00 95.75 139 ALA A C 1
ATOM 1078 O O . ALA A 1 139 ? -9.575 5.380 -11.600 1.00 95.75 139 ALA A O 1
ATOM 1079 N N . GLU A 1 140 ? -10.814 6.485 -10.101 1.00 94.44 140 GLU A N 1
ATOM 1080 C CA . GLU A 1 140 ? -10.061 7.737 -10.205 1.00 94.44 140 GLU A CA 1
ATOM 1081 C C . GLU A 1 140 ? -8.710 7.649 -9.497 1.00 94.44 140 GLU A C 1
ATOM 1083 O O . GLU A 1 140 ? -7.685 7.948 -10.109 1.00 94.44 140 GLU A O 1
ATOM 1088 N N . GLU A 1 141 ? -8.699 7.169 -8.253 1.00 94.62 141 GLU A N 1
ATOM 1089 C CA . GLU A 1 141 ? -7.469 6.964 -7.486 1.00 94.62 141 GLU A CA 1
ATOM 1090 C C . GLU A 1 141 ? -6.525 5.989 -8.192 1.00 94.62 141 GLU A C 1
ATOM 1092 O O . GLU A 1 141 ? -5.325 6.252 -8.280 1.00 94.62 141 GLU A O 1
ATOM 1097 N N . LEU A 1 142 ? -7.075 4.916 -8.771 1.00 95.31 142 LEU A N 1
ATOM 1098 C CA . LEU A 1 142 ? -6.305 3.946 -9.540 1.00 95.31 142 LEU A CA 1
ATOM 1099 C C . LEU A 1 142 ? -5.643 4.587 -10.763 1.00 95.31 142 LEU A C 1
ATOM 1101 O O . LEU A 1 142 ? -4.456 4.377 -10.987 1.00 95.31 142 LEU A O 1
ATOM 1105 N N . ARG A 1 143 ? -6.368 5.402 -11.544 1.00 96.12 143 ARG A N 1
ATOM 1106 C CA . ARG A 1 143 ? -5.778 6.086 -12.710 1.00 96.12 143 ARG A CA 1
ATOM 1107 C C . ARG A 1 143 ? -4.596 6.968 -12.310 1.00 96.12 143 ARG A C 1
ATOM 1109 O O . ARG A 1 143 ? -3.576 6.955 -12.996 1.00 96.12 143 ARG A O 1
ATOM 1116 N N . SER A 1 144 ? -4.721 7.710 -11.213 1.00 93.06 144 SER A N 1
ATOM 1117 C CA . SER A 1 144 ? -3.636 8.553 -10.703 1.00 93.06 144 SER A CA 1
ATOM 1118 C C . SER A 1 144 ? -2.449 7.722 -10.209 1.00 93.06 144 SER A C 1
ATOM 1120 O O . SER A 1 144 ? -1.304 8.050 -10.519 1.00 93.06 144 SER A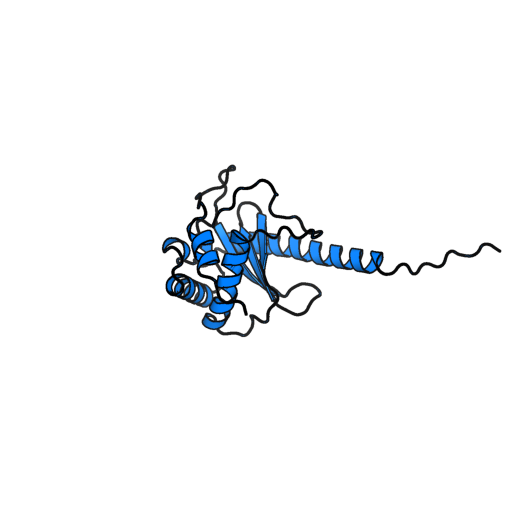 O 1
ATOM 1122 N N . ALA A 1 145 ? -2.702 6.620 -9.497 1.00 92.19 145 ALA A N 1
ATOM 1123 C CA . ALA A 1 145 ? -1.649 5.719 -9.038 1.00 92.19 145 ALA A CA 1
ATOM 1124 C C . ALA A 1 145 ? -0.916 5.027 -10.203 1.00 92.19 145 ALA A C 1
ATOM 1126 O O . ALA A 1 145 ? 0.310 4.950 -10.190 1.00 92.19 145 ALA A O 1
ATOM 1127 N N . GLU A 1 146 ? -1.626 4.598 -11.250 1.00 94.31 146 GLU A N 1
ATOM 1128 C CA . GLU A 1 146 ? -1.019 4.018 -12.459 1.00 94.31 146 GLU A CA 1
ATOM 1129 C C . GLU A 1 146 ? -0.203 5.042 -13.254 1.00 94.31 146 GLU A C 1
ATOM 1131 O O . GLU A 1 146 ? 0.870 4.723 -13.775 1.00 94.31 146 GLU A O 1
ATOM 1136 N N . ALA A 1 147 ? -0.673 6.290 -13.333 1.00 92.94 147 ALA A N 1
ATOM 1137 C CA . ALA A 1 147 ? 0.098 7.373 -13.936 1.00 92.94 147 ALA A CA 1
ATOM 1138 C C . ALA A 1 147 ? 1.393 7.637 -13.147 1.00 92.94 147 ALA A C 1
ATOM 1140 O O . ALA A 1 147 ? 2.455 7.836 -13.744 1.00 92.94 147 ALA A O 1
ATOM 1141 N N . CYS A 1 148 ? 1.314 7.585 -11.813 1.00 89.31 148 CYS A N 1
ATOM 1142 C CA . CYS A 1 148 ? 2.465 7.697 -10.923 1.00 89.31 148 CYS A CA 1
ATOM 1143 C C . CYS A 1 148 ? 3.464 6.551 -11.151 1.00 89.31 148 CYS A C 1
ATOM 1145 O O . CYS A 1 148 ? 4.636 6.814 -11.430 1.00 89.31 148 CYS A O 1
ATOM 1147 N N . TRP A 1 149 ? 2.985 5.302 -11.157 1.00 90.94 149 TRP A N 1
ATOM 1148 C CA . TRP A 1 149 ? 3.790 4.116 -11.456 1.00 90.94 149 TRP A CA 1
ATOM 1149 C C . TRP A 1 149 ? 4.480 4.224 -12.816 1.00 90.94 149 TRP A C 1
ATOM 1151 O O . TRP A 1 149 ? 5.692 4.073 -12.897 1.00 90.94 149 TRP A O 1
ATOM 1161 N N . THR A 1 150 ? 3.735 4.554 -13.873 1.00 91.94 150 THR A N 1
ATOM 1162 C CA . THR A 1 150 ? 4.267 4.652 -15.242 1.00 91.94 150 THR A CA 1
ATOM 1163 C C . THR A 1 150 ? 5.399 5.674 -15.336 1.00 91.94 150 THR A C 1
ATOM 1165 O O . THR A 1 150 ? 6.422 5.433 -15.984 1.00 91.94 150 THR A O 1
ATOM 1168 N N . LYS A 1 151 ? 5.229 6.828 -14.680 1.00 88.62 151 LYS A N 1
ATOM 1169 C CA . LYS A 1 151 ? 6.253 7.873 -14.631 1.00 88.62 151 LYS A CA 1
ATOM 1170 C C . LYS A 1 151 ? 7.497 7.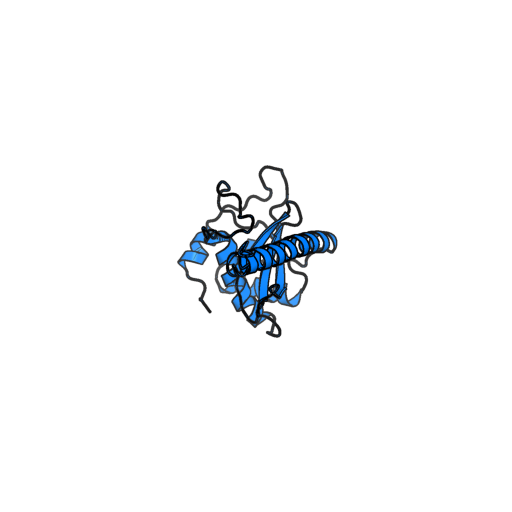390 -13.883 1.00 88.62 151 LYS A C 1
ATOM 1172 O O . LYS A 1 151 ? 8.603 7.561 -14.393 1.00 88.62 151 LYS A O 1
ATOM 1177 N N . TRP A 1 152 ? 7.316 6.785 -12.709 1.00 87.38 152 TRP A N 1
ATOM 1178 C CA . TRP A 1 152 ? 8.412 6.260 -11.895 1.00 87.38 152 TRP A CA 1
ATOM 1179 C C . TRP A 1 152 ? 9.173 5.137 -12.613 1.00 87.38 152 TRP A C 1
ATOM 1181 O O . TRP A 1 152 ? 10.392 5.208 -12.754 1.00 87.38 152 TRP A O 1
ATOM 1191 N N . SER A 1 153 ? 8.458 4.152 -13.164 1.00 87.06 153 SER A N 1
ATOM 1192 C CA . SER A 1 153 ? 9.048 2.991 -13.834 1.00 87.06 153 SER A CA 1
ATOM 1193 C C . SER A 1 153 ? 9.866 3.389 -15.057 1.00 87.06 153 SER A C 1
ATOM 1195 O O . SER A 1 153 ? 10.917 2.808 -15.316 1.00 87.06 153 SER A O 1
ATOM 1197 N N . LYS A 1 154 ? 9.407 4.401 -15.806 1.00 87.75 154 LYS A N 1
ATOM 1198 C CA . LYS A 1 154 ? 10.152 4.944 -16.945 1.00 87.75 154 LYS A CA 1
ATOM 1199 C C . LYS A 1 154 ? 11.461 5.595 -16.489 1.00 87.75 154 LYS A C 1
ATOM 1201 O O . LYS A 1 154 ? 12.506 5.292 -17.056 1.00 87.75 154 LYS A O 1
ATOM 1206 N N . GLY A 1 155 ? 11.405 6.426 -15.445 1.00 84.50 155 GLY A N 1
ATOM 1207 C CA . GLY A 1 155 ? 12.592 7.072 -14.882 1.00 84.50 155 GLY A CA 1
ATOM 1208 C C . GLY A 1 155 ? 13.623 6.067 -14.360 1.00 84.50 155 GLY A C 1
ATOM 1209 O O . GLY A 1 155 ? 14.817 6.240 -14.593 1.00 84.50 155 GLY A O 1
ATOM 1210 N N . LEU A 1 156 ? 13.172 4.975 -13.731 1.00 82.69 156 LEU A N 1
ATOM 1211 C CA . LEU A 1 156 ? 14.053 3.893 -13.283 1.00 82.69 156 LEU A CA 1
ATOM 1212 C C . LEU A 1 156 ? 14.796 3.233 -14.456 1.00 82.69 156 LEU A C 1
ATOM 1214 O O . LEU A 1 156 ? 16.011 3.063 -14.396 1.00 82.69 156 LEU A O 1
ATOM 1218 N N . VAL A 1 157 ? 14.083 2.888 -15.532 1.00 84.62 157 VAL A N 1
ATOM 1219 C CA . VAL A 1 157 ? 14.687 2.261 -16.721 1.00 84.62 157 VAL A CA 1
ATOM 1220 C C . VAL A 1 157 ? 15.717 3.185 -17.374 1.00 84.62 157 VAL A C 1
ATOM 1222 O O . VAL A 1 157 ? 16.808 2.735 -17.722 1.00 84.62 157 VAL A O 1
ATOM 1225 N N . GLU A 1 158 ? 15.399 4.473 -17.510 1.00 85.12 158 GLU A N 1
ATOM 1226 C CA . GLU A 1 158 ? 16.320 5.477 -18.058 1.00 85.12 158 GLU A CA 1
ATOM 1227 C C . GLU A 1 158 ? 17.583 5.614 -17.192 1.00 85.12 158 GLU A C 1
ATOM 1229 O O . GLU A 1 158 ? 18.697 5.607 -17.718 1.00 85.12 158 GLU A O 1
ATOM 1234 N N . ALA A 1 159 ? 17.436 5.653 -15.864 1.00 80.25 159 ALA A N 1
ATOM 1235 C CA . ALA A 1 159 ? 18.568 5.714 -14.941 1.00 80.25 159 ALA A CA 1
ATOM 1236 C C . ALA A 1 159 ? 19.455 4.458 -15.012 1.00 80.25 159 ALA A C 1
ATOM 1238 O O . ALA A 1 159 ? 20.682 4.568 -15.016 1.00 80.25 159 ALA A O 1
ATOM 1239 N N . MET A 1 160 ? 18.855 3.266 -15.115 1.00 80.25 160 MET A N 1
ATOM 1240 C CA . MET A 1 160 ? 19.595 2.009 -15.278 1.00 80.25 160 MET A CA 1
ATOM 1241 C C . MET A 1 160 ? 20.387 1.973 -16.591 1.00 80.25 160 MET A C 1
ATOM 1243 O O . MET A 1 160 ? 21.526 1.505 -16.599 1.00 80.25 160 MET A O 1
ATOM 1247 N N . ALA A 1 161 ? 19.819 2.491 -17.685 1.00 81.81 161 ALA A N 1
ATOM 1248 C CA . ALA A 1 161 ? 20.512 2.596 -18.968 1.00 81.81 161 ALA A CA 1
ATOM 1249 C C . ALA A 1 161 ? 21.720 3.544 -18.881 1.00 81.81 161 ALA A C 1
ATOM 1251 O O . ALA A 1 161 ? 22.828 3.168 -19.256 1.00 81.81 161 ALA A O 1
ATOM 1252 N N . MET A 1 162 ? 21.534 4.726 -18.287 1.00 77.88 162 MET A N 1
ATOM 1253 C CA . MET A 1 162 ? 22.606 5.708 -18.074 1.00 77.88 162 MET A CA 1
ATOM 1254 C C . MET A 1 162 ? 23.738 5.157 -17.192 1.00 77.88 162 MET A C 1
ATOM 1256 O O . MET A 1 162 ? 24.917 5.365 -17.477 1.00 77.88 162 MET A O 1
ATOM 1260 N N . ALA A 1 163 ? 23.400 4.425 -16.126 1.00 74.44 163 ALA A N 1
ATOM 1261 C CA . ALA A 1 163 ? 24.384 3.785 -15.255 1.00 74.44 163 ALA A CA 1
ATOM 1262 C C . ALA A 1 163 ? 25.165 2.674 -15.976 1.00 74.44 163 ALA A C 1
ATOM 1264 O O . ALA A 1 163 ? 26.370 2.532 -15.763 1.00 74.44 163 ALA A O 1
ATOM 1265 N N . HIS A 1 164 ? 24.501 1.912 -16.850 1.00 68.31 164 HIS A N 1
ATOM 1266 C CA . HIS A 1 164 ? 25.152 0.901 -17.679 1.00 68.31 164 HIS A CA 1
ATOM 1267 C C . HIS A 1 164 ? 26.145 1.525 -18.673 1.00 68.31 164 HIS A C 1
ATOM 1269 O O . HIS A 1 164 ? 27.256 1.018 -18.824 1.00 68.31 164 HIS A O 1
ATOM 1275 N N . GLU A 1 165 ? 25.787 2.653 -19.294 1.00 67.19 165 GLU A N 1
ATOM 1276 C CA . GLU A 1 165 ? 26.674 3.407 -20.191 1.00 67.19 165 GLU A CA 1
ATOM 1277 C C . GLU A 1 165 ? 27.876 4.012 -19.448 1.00 67.19 165 GLU A C 1
ATOM 1279 O O . GLU A 1 165 ? 29.008 3.917 -19.920 1.00 67.19 165 GLU A O 1
ATOM 1284 N N . ALA A 1 166 ? 27.667 4.563 -18.248 1.00 65.38 166 ALA A N 1
ATOM 1285 C CA . ALA A 1 166 ? 28.739 5.140 -17.434 1.00 65.38 166 ALA A CA 1
ATOM 1286 C C . ALA A 1 166 ? 29.770 4.101 -16.945 1.00 65.38 166 ALA A C 1
ATOM 1288 O O . ALA A 1 166 ? 30.929 4.447 -16.719 1.00 65.38 166 ALA A O 1
ATOM 1289 N N . HIS A 1 167 ? 29.370 2.834 -16.788 1.00 58.75 167 HIS A N 1
ATOM 1290 C CA . HIS A 1 167 ? 30.253 1.742 -16.357 1.00 58.75 167 HIS A CA 1
ATOM 1291 C C . HIS A 1 167 ? 30.944 0.996 -17.512 1.00 58.75 167 HIS A C 1
ATOM 1293 O O . HIS A 1 167 ? 31.758 0.110 -17.252 1.00 58.75 167 HIS A O 1
ATOM 1299 N N . ASN A 1 168 ? 30.658 1.342 -18.774 1.00 50.59 168 ASN A N 1
ATOM 1300 C CA . ASN A 1 168 ? 31.269 0.711 -19.945 1.00 50.59 168 ASN A CA 1
ATOM 1301 C C . ASN A 1 168 ? 31.939 1.745 -20.874 1.00 50.59 168 ASN A C 1
ATOM 1303 O O . ASN A 1 168 ? 31.404 2.072 -21.938 1.00 50.59 168 ASN A O 1
ATOM 1307 N N . PRO A 1 169 ? 33.126 2.276 -20.511 1.00 51.00 169 PRO A N 1
ATOM 1308 C CA . PRO A 1 169 ? 33.836 3.258 -21.317 1.00 51.00 169 PRO A CA 1
ATOM 1309 C C . PRO A 1 169 ? 34.620 2.562 -22.438 1.00 51.00 169 PRO A C 1
ATOM 1311 O O . PRO A 1 169 ? 35.846 2.592 -22.468 1.00 51.00 169 PRO A O 1
ATOM 1314 N N . THR A 1 170 ? 33.947 1.920 -23.390 1.00 56.19 170 THR A N 1
ATOM 1315 C CA . THR A 1 170 ? 34.596 1.541 -24.654 1.00 56.19 170 THR A CA 1
ATOM 1316 C C . THR A 1 170 ? 34.290 2.572 -25.726 1.00 56.19 170 THR A C 1
ATOM 1318 O O . THR A 1 170 ? 33.378 2.408 -26.535 1.00 56.19 170 THR A O 1
ATOM 1321 N N . ARG A 1 171 ? 35.120 3.615 -25.775 1.00 49.25 171 ARG A N 1
ATOM 1322 C CA . ARG A 1 171 ? 35.451 4.293 -27.029 1.00 49.25 171 ARG A CA 1
ATOM 1323 C C . ARG A 1 171 ? 36.975 4.408 -27.113 1.00 49.25 171 ARG A C 1
ATOM 1325 O O . ARG A 1 171 ? 37.552 5.103 -26.283 1.00 49.25 171 ARG A O 1
ATOM 1332 N N . PRO A 1 172 ? 37.640 3.719 -28.054 1.00 48.72 172 PRO A N 1
ATOM 1333 C CA . PRO A 1 172 ? 39.039 3.993 -28.326 1.00 48.72 172 PRO A CA 1
ATOM 1334 C C . PRO A 1 172 ? 39.123 5.361 -29.007 1.00 48.72 172 PRO A C 1
ATOM 1336 O O . PRO A 1 172 ? 38.401 5.620 -29.975 1.00 48.72 172 PRO A O 1
ATOM 1339 N N . ASP A 1 173 ? 39.988 6.233 -28.492 1.00 50.44 173 ASP A N 1
ATOM 1340 C CA . ASP A 1 173 ? 40.416 7.426 -29.216 1.00 50.44 173 ASP A CA 1
ATOM 1341 C C . ASP A 1 173 ? 40.955 6.998 -30.590 1.00 50.44 173 ASP A C 1
ATOM 1343 O O . ASP A 1 173 ? 41.764 6.062 -30.665 1.00 50.44 173 ASP A O 1
ATOM 1347 N N . PRO A 1 174 ? 40.544 7.640 -31.696 1.00 53.09 174 PRO A N 1
ATOM 1348 C CA . PRO A 1 174 ? 41.226 7.430 -32.954 1.00 53.09 174 PRO A CA 1
ATOM 1349 C C . PRO A 1 174 ? 42.617 8.054 -32.817 1.00 53.09 174 PRO A C 1
ATOM 1351 O O . PRO A 1 174 ? 42.765 9.275 -32.785 1.00 53.09 174 PRO A O 1
ATOM 1354 N N . LEU A 1 175 ? 43.634 7.198 -32.710 1.00 55.03 175 LEU A N 1
ATOM 1355 C CA . LEU A 1 175 ? 45.029 7.583 -32.886 1.00 55.03 175 LEU A CA 1
ATOM 1356 C C . LEU A 1 175 ? 45.155 8.275 -34.248 1.00 55.03 175 LEU A C 1
ATOM 1358 O O . LEU A 1 175 ? 45.040 7.639 -35.296 1.00 55.03 175 LEU A O 1
ATOM 1362 N N . ILE A 1 176 ? 45.348 9.591 -34.211 1.00 52.09 176 ILE A N 1
ATOM 1363 C CA . ILE A 1 176 ? 45.769 10.381 -35.362 1.00 52.09 176 ILE A CA 1
ATOM 1364 C C . ILE A 1 176 ? 47.220 9.982 -35.639 1.00 52.09 176 ILE A C 1
ATOM 1366 O O . ILE A 1 176 ? 48.093 10.190 -34.793 1.00 52.09 176 ILE A O 1
ATOM 1370 N N . GLY A 1 177 ? 47.423 9.322 -36.780 1.00 51.50 177 GLY A N 1
ATOM 1371 C CA . GLY A 1 177 ? 48.737 9.055 -37.365 1.00 51.50 177 GLY A CA 1
ATOM 1372 C C . GLY A 1 177 ? 49.325 10.260 -38.084 1.00 51.50 177 GLY A C 1
ATOM 1373 O O . GLY A 1 177 ? 48.595 11.257 -38.286 1.00 51.50 177 GLY A O 1
#